Protein AF-A0A3D3GDW6-F1 (afdb_monomer)

Nearest PDB structures (foldseek):
  3k8u-assembly1_A  TM=5.441E-01  e=7.969E-02  Streptococcus mutans
  6pgv-assembly1_A  TM=4.681E-01  e=2.268E-01  Homo sapiens
  5d76-assembly2_B  TM=5.245E-01  e=6.456E-01  Streptococcus phage phi7917
  2hq9-assembly1_A  TM=3.545E-01  e=9.100E+00  Mesorhizobium loti

Radius of gyration: 13.26 Å; Cα contacts (8 Å, |Δi|>4): 229; chains: 1; bounding box: 38×29×30 Å

Sequence (125 aa):
MGCAVACVAARCGLNYQKGLRLFSRAQNAWTRGYYCGEVVQALRNAGFRYRYDPYDHDAHHRFLSRVGTIIFIDPDRSYPVGHYLLRVPEGWMNSWVNCPRILPVQAAVQRKRIGKTSFIIYEAE

Solvent-accessible surface area (backbone atoms only — not comparable to full-atom values): 6886 Å² total; per-residue (Å²): 81,42,39,57,36,45,40,52,5,57,68,69,77,39,56,58,74,64,26,36,69,42,40,99,58,58,69,28,33,74,71,80,31,74,54,71,70,53,51,36,48,21,40,41,71,72,74,44,60,52,47,71,47,75,53,45,64,88,85,41,54,79,48,70,76,38,66,64,20,33,35,34,23,51,58,41,96,62,34,77,83,29,49,40,35,25,24,43,95,83,23,30,38,29,58,55,64,44,43,80,64,46,79,75,76,36,66,45,72,32,76,63,88,74,78,54,64,48,32,37,33,37,73,59,132

Structure (mmCIF, N/CA/C/O backbone):
data_AF-A0A3D3GDW6-F1
#
_entry.id   AF-A0A3D3GDW6-F1
#
loop_
_atom_site.group_PDB
_atom_site.id
_atom_site.type_symbol
_atom_site.label_atom_id
_atom_site.label_alt_id
_atom_site.label_comp_id
_atom_site.label_asym_id
_atom_site.label_entity_id
_atom_site.label_seq_id
_atom_site.pdbx_PDB_ins_code
_atom_site.Cartn_x
_atom_site.Cartn_y
_atom_site.Cartn_z
_atom_site.occupancy
_atom_site.B_iso_or_equiv
_atom_site.auth_seq_id
_atom_site.auth_comp_id
_atom_site.auth_asym_id
_atom_site.auth_atom_id
_atom_site.pdbx_PDB_model_num
ATOM 1 N N . MET A 1 1 ? 11.241 -7.529 -0.018 1.00 70.69 1 MET A N 1
ATOM 2 C CA . MET A 1 1 ? 9.830 -7.527 -0.460 1.00 70.69 1 MET A CA 1
ATOM 3 C C . MET A 1 1 ? 8.872 -6.892 0.576 1.00 70.69 1 MET A C 1
ATOM 5 O O . MET A 1 1 ? 7.753 -7.348 0.758 1.00 70.69 1 MET A O 1
ATOM 9 N N . GLY A 1 2 ? 9.270 -5.810 1.257 1.00 87.31 2 GLY A N 1
ATOM 10 C CA . GLY A 1 2 ? 8.460 -5.061 2.227 1.00 87.31 2 GLY A CA 1
ATOM 11 C C . GLY A 1 2 ? 7.641 -3.860 1.723 1.00 87.31 2 GLY A C 1
ATOM 12 O O . GLY A 1 2 ? 7.328 -2.999 2.540 1.00 87.31 2 GLY A O 1
ATOM 13 N N . CYS A 1 3 ? 7.292 -3.744 0.435 1.00 93.06 3 CYS A N 1
ATOM 14 C CA . CYS A 1 3 ? 6.514 -2.591 -0.063 1.00 93.06 3 CYS A CA 1
ATOM 15 C C . CYS A 1 3 ? 5.130 -2.471 0.601 1.00 93.06 3 CYS A C 1
ATOM 17 O O . CYS A 1 3 ? 4.707 -1.375 0.962 1.00 93.06 3 CYS A O 1
ATOM 19 N N . ALA A 1 4 ? 4.484 -3.607 0.877 1.00 95.88 4 ALA A N 1
ATOM 20 C CA . ALA A 1 4 ? 3.263 -3.678 1.676 1.00 95.88 4 ALA A CA 1
ATOM 21 C C . ALA A 1 4 ? 3.452 -3.099 3.091 1.00 95.88 4 ALA A C 1
ATOM 23 O O . ALA A 1 4 ? 2.655 -2.280 3.543 1.00 95.88 4 ALA A O 1
ATOM 24 N N . VAL A 1 5 ? 4.536 -3.485 3.773 1.00 96.69 5 VAL A N 1
ATOM 25 C CA . VAL A 1 5 ? 4.857 -3.006 5.127 1.00 96.69 5 VAL A CA 1
ATOM 26 C C . VAL A 1 5 ? 5.092 -1.502 5.120 1.00 96.69 5 VAL A C 1
ATOM 28 O O . VAL A 1 5 ? 4.590 -0.812 5.998 1.00 96.69 5 VAL A O 1
ATOM 31 N N . ALA A 1 6 ? 5.807 -0.987 4.117 1.00 95.75 6 ALA A N 1
ATOM 32 C CA . ALA A 1 6 ? 6.035 0.445 3.963 1.00 95.75 6 ALA A CA 1
ATOM 33 C C . ALA A 1 6 ? 4.718 1.215 3.766 1.00 95.75 6 ALA A C 1
ATOM 35 O O . ALA A 1 6 ? 4.515 2.234 4.421 1.00 95.75 6 ALA A O 1
ATOM 36 N N . CYS A 1 7 ? 3.805 0.707 2.931 1.00 97.25 7 CYS A N 1
ATOM 37 C CA . CYS A 1 7 ? 2.487 1.313 2.730 1.00 97.25 7 CYS A CA 1
ATOM 38 C C . CYS A 1 7 ? 1.658 1.332 4.022 1.00 97.25 7 CYS A C 1
ATOM 40 O O . CYS A 1 7 ? 1.125 2.377 4.387 1.00 97.25 7 CYS A O 1
ATOM 42 N N . VAL A 1 8 ? 1.583 0.208 4.744 1.00 97.69 8 VAL A N 1
ATOM 43 C CA . VAL A 1 8 ? 0.852 0.133 6.021 1.00 97.69 8 VAL A CA 1
ATOM 44 C C . VAL A 1 8 ? 1.487 1.044 7.071 1.00 97.69 8 VAL A C 1
ATOM 46 O O . VAL A 1 8 ? 0.784 1.822 7.708 1.00 97.69 8 VAL A O 1
ATOM 49 N N . ALA A 1 9 ? 2.813 1.008 7.224 1.00 97.06 9 ALA A N 1
ATOM 50 C CA . ALA A 1 9 ? 3.525 1.851 8.179 1.00 97.06 9 ALA A CA 1
ATOM 51 C C . ALA A 1 9 ? 3.259 3.339 7.916 1.00 97.06 9 ALA A C 1
ATOM 53 O O . ALA A 1 9 ? 2.846 4.051 8.828 1.00 97.06 9 ALA A O 1
ATOM 54 N N . ALA A 1 10 ? 3.409 3.786 6.664 1.00 96.69 10 ALA A N 1
ATOM 55 C CA . ALA A 1 10 ? 3.143 5.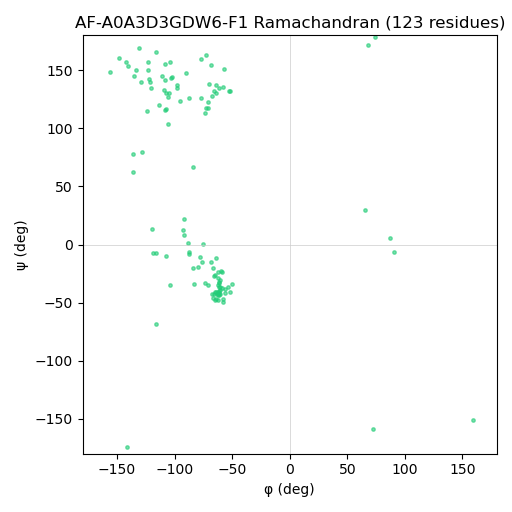168 6.281 1.00 96.69 10 ALA A CA 1
ATOM 56 C C . ALA A 1 10 ? 1.674 5.556 6.505 1.00 96.69 10 ALA A C 1
ATOM 58 O O . ALA A 1 10 ? 1.407 6.609 7.081 1.00 96.69 10 ALA A O 1
ATOM 59 N N . ARG A 1 11 ? 0.719 4.687 6.137 1.00 96.94 11 ARG A N 1
ATOM 60 C CA . ARG A 1 11 ? -0.713 4.929 6.373 1.00 96.94 11 ARG A CA 1
ATOM 61 C C . ARG A 1 11 ? -1.033 5.116 7.856 1.00 96.94 11 ARG A C 1
ATOM 63 O O . ARG A 1 11 ? -1.884 5.939 8.187 1.00 96.94 11 ARG A O 1
ATOM 70 N N . CYS A 1 12 ? -0.371 4.362 8.728 1.00 96.12 12 CYS A N 1
ATOM 71 C CA . CYS A 1 12 ? -0.585 4.398 10.171 1.00 96.12 12 CYS A CA 1
ATOM 72 C C . CYS A 1 12 ? 0.286 5.439 10.904 1.00 96.12 12 CYS A C 1
ATOM 74 O O . CYS A 1 12 ? 0.225 5.504 12.128 1.00 96.12 12 CYS A O 1
ATOM 76 N N . GLY A 1 13 ? 1.119 6.222 10.203 1.00 95.81 13 GLY A N 1
ATOM 77 C CA . GLY A 1 13 ? 2.050 7.163 10.844 1.00 95.81 13 GLY A CA 1
ATOM 78 C C . GLY A 1 13 ? 3.141 6.474 11.676 1.00 95.81 13 GLY A C 1
ATOM 79 O O . GLY A 1 13 ? 3.604 7.002 12.685 1.00 95.81 13 GLY A O 1
ATOM 80 N N . LEU A 1 14 ? 3.532 5.260 11.286 1.00 96.38 14 LEU A N 1
ATOM 81 C CA . LEU A 1 14 ? 4.494 4.419 11.988 1.00 96.38 14 LEU A CA 1
ATOM 82 C C . LEU A 1 14 ? 5.820 4.342 11.231 1.00 96.38 14 LEU A C 1
ATOM 84 O O . LEU A 1 14 ? 5.881 4.443 10.008 1.00 96.38 14 LEU A O 1
ATOM 88 N N . ASN A 1 15 ? 6.899 4.058 11.962 1.00 94.81 15 ASN A N 1
ATOM 89 C CA . ASN A 1 15 ? 8.136 3.609 11.328 1.00 94.81 15 ASN A CA 1
ATOM 90 C C . ASN A 1 15 ? 7.996 2.160 10.817 1.00 94.81 15 ASN A C 1
ATOM 92 O O . ASN A 1 15 ? 7.116 1.409 11.249 1.00 94.81 15 ASN A O 1
ATOM 96 N N . TYR A 1 16 ? 8.896 1.748 9.921 1.00 92.94 16 TYR A N 1
ATOM 97 C CA . TYR A 1 16 ? 8.838 0.432 9.277 1.00 92.94 16 TYR A CA 1
ATOM 98 C C . TYR A 1 16 ? 8.823 -0.734 10.279 1.00 92.94 16 TYR A C 1
ATOM 100 O O . TYR A 1 16 ? 8.049 -1.673 10.118 1.00 92.94 16 TYR A O 1
ATOM 108 N N . GLN A 1 17 ? 9.638 -0.674 11.339 1.00 94.19 17 GLN A N 1
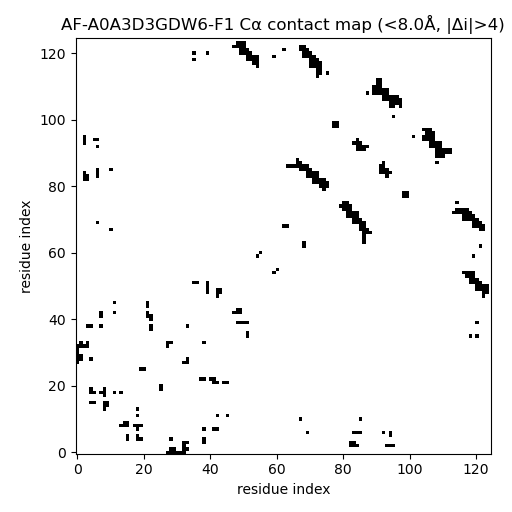ATOM 109 C CA . GLN A 1 17 ? 9.707 -1.735 12.353 1.00 94.19 17 GLN A CA 1
ATOM 110 C C . GLN A 1 17 ? 8.387 -1.888 13.117 1.00 94.19 17 GLN A C 1
ATOM 112 O O . GLN A 1 17 ? 7.953 -3.010 13.369 1.00 94.19 17 GLN A O 1
ATOM 117 N N . LYS A 1 18 ? 7.729 -0.775 13.464 1.00 95.62 18 LYS A N 1
ATOM 118 C CA . LYS A 1 18 ? 6.400 -0.786 14.087 1.00 95.62 18 LYS A CA 1
ATOM 119 C C . LYS A 1 18 ? 5.340 -1.303 13.115 1.00 95.62 18 LYS A C 1
ATOM 121 O O . LYS A 1 18 ? 4.540 -2.143 13.507 1.00 95.62 18 LYS A O 1
ATOM 126 N N . GLY A 1 19 ? 5.379 -0.875 11.852 1.00 95.38 19 GLY A N 1
ATOM 127 C CA . GLY A 1 19 ? 4.482 -1.387 10.813 1.00 95.38 19 GLY A CA 1
ATOM 128 C C . GLY A 1 19 ? 4.629 -2.893 10.587 1.00 95.38 19 GLY A C 1
ATOM 129 O O . GLY A 1 19 ? 3.637 -3.598 10.448 1.00 95.38 19 GLY A O 1
ATOM 130 N N . LEU A 1 20 ? 5.856 -3.416 10.634 1.00 95.62 20 LEU A N 1
ATOM 131 C CA . LEU A 1 20 ? 6.129 -4.846 10.479 1.00 95.62 20 LEU A CA 1
ATOM 132 C C . LEU A 1 20 ? 5.463 -5.696 11.570 1.00 95.62 20 LEU A C 1
ATOM 134 O O . LEU A 1 20 ? 5.020 -6.804 11.285 1.00 95.62 20 LEU A O 1
ATOM 138 N N . ARG A 1 21 ? 5.339 -5.166 12.795 1.00 96.38 21 ARG A N 1
ATOM 139 C CA . ARG A 1 21 ? 4.672 -5.847 13.921 1.00 96.38 21 ARG A CA 1
ATOM 140 C C . ARG A 1 21 ? 3.160 -5.997 13.733 1.00 96.38 21 ARG A C 1
ATOM 142 O O . ARG A 1 21 ? 2.552 -6.785 14.445 1.00 96.38 21 ARG A O 1
ATOM 149 N N . LEU A 1 22 ? 2.556 -5.275 12.785 1.00 96.38 22 LEU A N 1
ATOM 150 C CA . LEU A 1 22 ? 1.135 -5.424 12.453 1.00 96.38 22 LEU A CA 1
ATOM 151 C C . LEU A 1 22 ? 0.854 -6.680 11.618 1.00 96.38 22 LEU A C 1
ATOM 153 O O . LEU A 1 22 ? -0.299 -7.099 11.517 1.00 96.38 22 LEU A O 1
ATOM 157 N N . PHE A 1 23 ? 1.889 -7.292 11.039 1.00 96.38 23 PHE A N 1
ATOM 158 C CA . PHE A 1 23 ? 1.783 -8.517 10.256 1.00 96.38 23 PHE A CA 1
ATOM 159 C C . PHE A 1 23 ? 2.139 -9.737 11.110 1.00 96.38 23 PHE A C 1
ATOM 161 O O . PHE A 1 23 ? 3.145 -9.744 11.814 1.00 96.38 23 PHE A O 1
ATOM 168 N N . SER A 1 24 ? 1.365 -10.818 10.994 1.00 89.88 24 SER A N 1
ATOM 169 C CA . SER A 1 24 ? 1.563 -12.035 11.799 1.00 89.88 24 SER A CA 1
ATOM 170 C C . SER A 1 24 ? 2.871 -12.787 11.507 1.00 89.88 24 SER A C 1
ATOM 172 O O . SER A 1 24 ? 3.296 -13.607 12.313 1.00 89.88 24 SER A O 1
ATOM 174 N N . ARG A 1 25 ? 3.498 -12.560 10.344 1.00 90.94 25 ARG A N 1
ATOM 175 C CA . ARG A 1 25 ? 4.708 -13.267 9.885 1.00 90.94 25 ARG A CA 1
ATOM 176 C C . ARG A 1 25 ? 5.717 -12.295 9.280 1.00 90.94 25 ARG A C 1
ATOM 178 O O . ARG A 1 25 ? 5.840 -12.206 8.061 1.00 90.94 25 ARG A O 1
ATOM 185 N N . ALA A 1 26 ? 6.448 -11.580 10.133 1.00 89.75 26 ALA A N 1
ATOM 186 C CA . ALA A 1 26 ? 7.416 -10.551 9.743 1.00 89.75 26 ALA A CA 1
ATOM 187 C C . ALA A 1 26 ? 8.433 -11.002 8.668 1.00 89.75 26 ALA A C 1
ATOM 189 O O . ALA A 1 26 ? 8.809 -10.219 7.794 1.00 89.75 26 ALA A O 1
ATOM 190 N N . GLN A 1 27 ? 8.844 -12.273 8.688 1.00 90.19 27 GLN A N 1
ATOM 191 C CA . GLN A 1 27 ? 9.770 -12.877 7.724 1.00 90.19 27 GLN A CA 1
ATOM 192 C C . GLN A 1 27 ? 9.269 -12.834 6.271 1.00 90.19 27 GLN A C 1
ATOM 194 O O . GLN A 1 27 ? 10.073 -12.857 5.336 1.00 90.19 27 GLN A O 1
ATOM 199 N N . ASN A 1 28 ? 7.956 -12.713 6.057 1.00 91.81 28 ASN A N 1
ATOM 200 C CA . ASN A 1 28 ? 7.375 -12.599 4.721 1.00 91.81 28 ASN A CA 1
ATOM 201 C C . ASN A 1 28 ? 7.855 -11.336 3.993 1.00 91.81 28 ASN A C 1
ATOM 203 O O . ASN A 1 28 ? 8.018 -11.358 2.775 1.00 91.81 28 ASN A O 1
ATOM 207 N N . ALA A 1 29 ? 8.188 -10.265 4.725 1.00 87.81 29 ALA A N 1
ATOM 208 C CA . ALA A 1 29 ? 8.736 -9.035 4.149 1.00 87.81 29 ALA A CA 1
ATOM 209 C C . ALA A 1 29 ? 10.050 -9.256 3.371 1.00 87.81 29 ALA A C 1
ATOM 211 O O . ALA A 1 29 ? 10.397 -8.467 2.484 1.00 87.81 29 ALA A O 1
ATOM 212 N N . TRP A 1 30 ? 10.779 -10.329 3.679 1.00 85.25 30 TRP A N 1
ATOM 213 C CA . TRP A 1 30 ? 12.073 -10.654 3.079 1.00 85.25 30 TRP A CA 1
ATOM 214 C C . TRP A 1 30 ? 12.016 -11.836 2.108 1.00 85.25 30 TRP A C 1
ATOM 216 O O . TRP A 1 30 ? 12.977 -12.045 1.381 1.00 85.25 30 TRP A O 1
ATOM 226 N N . THR A 1 31 ? 10.899 -12.570 2.056 1.00 87.19 31 THR A N 1
ATOM 227 C CA . THR A 1 31 ? 10.782 -13.826 1.294 1.00 87.19 31 THR A CA 1
ATOM 228 C C . THR A 1 31 ? 9.772 -13.749 0.155 1.00 87.19 31 THR A C 1
ATOM 230 O O . THR A 1 31 ? 10.185 -13.783 -0.992 1.00 87.19 31 THR A O 1
ATOM 233 N N . ARG A 1 32 ? 8.468 -13.640 0.442 1.00 91.06 32 ARG A N 1
ATOM 234 C CA . ARG A 1 32 ? 7.395 -13.649 -0.577 1.00 91.06 32 ARG A CA 1
ATOM 235 C C . ARG A 1 32 ? 6.584 -12.354 -0.674 1.00 91.06 32 ARG A C 1
ATOM 237 O O . ARG A 1 32 ? 5.718 -12.235 -1.531 1.00 91.06 32 ARG A O 1
ATOM 244 N N . GLY A 1 33 ? 6.803 -11.404 0.234 1.00 92.25 33 GLY A N 1
ATOM 245 C CA . GLY A 1 33 ? 5.920 -10.251 0.415 1.00 92.25 33 GLY A CA 1
ATOM 246 C C . GLY A 1 33 ? 4.591 -10.624 1.080 1.00 92.25 33 GLY A C 1
ATOM 247 O O . GLY A 1 33 ? 4.488 -11.643 1.758 1.00 92.25 33 GLY A O 1
ATOM 248 N N . TYR A 1 34 ? 3.571 -9.785 0.908 1.00 95.44 34 TYR A N 1
ATOM 249 C CA . TYR A 1 34 ? 2.261 -9.964 1.541 1.00 95.44 34 TYR A CA 1
ATOM 250 C C . TYR A 1 34 ? 1.134 -9.868 0.514 1.00 95.44 34 TYR A C 1
ATOM 252 O O . TYR A 1 34 ? 1.163 -9.008 -0.370 1.00 95.44 34 TYR A O 1
ATOM 260 N N . TYR A 1 35 ? 0.129 -10.730 0.651 1.00 95.94 35 TYR A N 1
ATOM 261 C CA . TYR A 1 35 ? -1.093 -10.682 -0.151 1.00 95.94 35 TYR A CA 1
ATOM 262 C C . TYR A 1 35 ? -2.034 -9.575 0.342 1.00 95.94 35 TYR A C 1
ATOM 264 O O . TYR A 1 35 ? -1.954 -9.157 1.498 1.00 95.94 35 TYR A O 1
ATOM 272 N N . CYS A 1 36 ? -2.971 -9.127 -0.502 1.00 97.31 36 CYS A N 1
ATOM 273 C CA . CYS A 1 36 ? -3.891 -8.035 -0.159 1.00 97.31 36 CYS A CA 1
ATOM 274 C C . CYS A 1 36 ? -4.695 -8.313 1.122 1.00 97.31 36 CYS A C 1
ATOM 276 O O . CYS A 1 36 ? -4.837 -7.423 1.958 1.00 97.31 36 CYS A O 1
ATOM 278 N N . GLY A 1 37 ? -5.130 -9.560 1.338 1.00 97.38 37 GLY A N 1
ATOM 279 C CA . GLY A 1 37 ? -5.798 -9.960 2.580 1.00 97.38 37 GLY A CA 1
ATOM 280 C C . GLY A 1 37 ? -4.920 -9.800 3.827 1.00 97.38 37 GLY A C 1
ATOM 281 O O . GLY A 1 37 ? -5.404 -9.359 4.865 1.00 97.38 37 GLY A O 1
ATOM 282 N N . GLU A 1 38 ? -3.613 -10.067 3.727 1.00 97.56 38 GLU A N 1
ATOM 283 C CA . GLU A 1 38 ? -2.664 -9.850 4.829 1.00 97.56 38 GLU A CA 1
ATOM 284 C C . GLU A 1 38 ? -2.431 -8.354 5.087 1.00 97.56 38 GLU A C 1
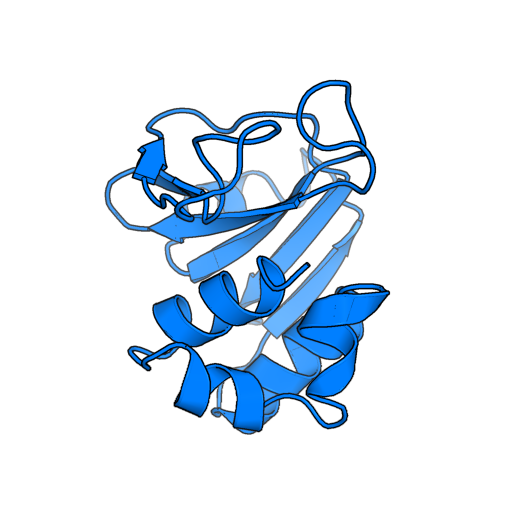ATOM 286 O O . GLU A 1 38 ? -2.281 -7.944 6.236 1.00 97.56 38 GLU A O 1
ATOM 291 N N . VAL A 1 39 ? -2.443 -7.528 4.034 1.00 97.88 39 VAL A N 1
ATOM 292 C CA . VAL A 1 39 ? -2.361 -6.062 4.148 1.00 97.88 39 VAL A CA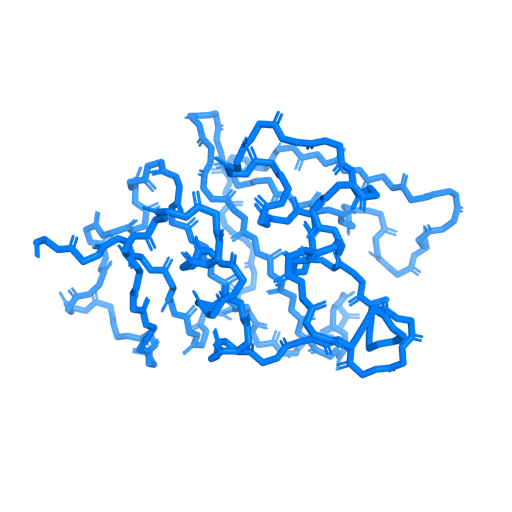 1
ATOM 293 C C . VAL A 1 39 ? -3.594 -5.500 4.853 1.00 97.88 39 VAL A C 1
ATOM 295 O O . VAL A 1 39 ? -3.456 -4.727 5.799 1.00 97.88 39 VAL A O 1
ATOM 298 N N . VAL A 1 40 ? -4.794 -5.923 4.447 1.00 98.12 40 VAL A N 1
ATOM 299 C CA . VAL A 1 40 ? -6.047 -5.530 5.108 1.00 98.12 40 VAL A CA 1
ATOM 300 C C . VAL A 1 40 ? -6.072 -5.997 6.561 1.00 98.12 40 VAL A C 1
ATOM 302 O O . VAL A 1 40 ? -6.448 -5.228 7.443 1.00 98.12 40 VAL A O 1
ATOM 305 N N . GLN A 1 41 ? -5.610 -7.216 6.840 1.00 97.94 41 GLN A N 1
ATOM 306 C CA . GLN A 1 41 ? -5.498 -7.718 8.206 1.00 97.94 41 GLN A CA 1
ATOM 307 C C . GLN A 1 41 ? -4.553 -6.861 9.062 1.00 97.94 41 GLN A C 1
ATOM 309 O O . GLN A 1 41 ? -4.882 -6.547 10.205 1.00 97.94 41 GLN A O 1
ATOM 314 N N . ALA A 1 42 ? -3.405 -6.450 8.519 1.00 97.81 42 ALA A N 1
ATOM 315 C CA . ALA A 1 42 ? -2.463 -5.580 9.219 1.00 97.81 42 ALA A CA 1
ATOM 316 C C . ALA A 1 42 ? -3.049 -4.182 9.488 1.00 97.81 42 ALA A C 1
ATOM 318 O O . ALA A 1 42 ? -2.905 -3.661 10.593 1.00 97.81 42 ALA A O 1
ATOM 319 N N . LEU A 1 43 ? -3.770 -3.602 8.522 1.00 97.88 43 LEU A N 1
ATOM 320 C CA . LEU A 1 43 ? -4.502 -2.342 8.707 1.00 97.88 43 LEU A CA 1
ATOM 321 C C . LEU A 1 43 ? -5.585 -2.474 9.788 1.00 97.88 43 LEU A C 1
ATOM 323 O O . LEU A 1 43 ? -5.715 -1.592 10.637 1.00 97.88 43 LEU A O 1
ATOM 327 N N . ARG A 1 44 ? -6.296 -3.609 9.824 1.00 97.25 44 ARG A N 1
ATOM 328 C CA . ARG A 1 44 ? -7.278 -3.922 10.872 1.00 97.25 44 ARG A CA 1
ATOM 329 C C . ARG A 1 44 ? -6.645 -4.010 12.255 1.00 97.25 44 ARG A C 1
ATOM 331 O O . ARG A 1 44 ? -7.207 -3.480 13.208 1.00 97.25 44 ARG A O 1
ATOM 338 N N . ASN A 1 45 ? -5.466 -4.621 12.367 1.00 96.94 45 ASN A N 1
ATOM 339 C CA . ASN A 1 45 ? -4.713 -4.686 13.623 1.00 96.94 45 ASN A CA 1
ATOM 340 C C . ASN A 1 45 ? -4.296 -3.292 14.130 1.00 96.94 45 ASN A C 1
ATOM 342 O O . ASN A 1 45 ? -4.092 -3.117 15.327 1.00 96.94 45 ASN A O 1
ATOM 346 N N . ALA A 1 46 ? -4.200 -2.300 13.238 1.00 96.25 46 ALA A N 1
ATOM 347 C CA . ALA A 1 46 ? -3.961 -0.897 13.573 1.00 96.25 46 ALA A CA 1
ATOM 348 C C . ALA A 1 46 ? -5.252 -0.072 13.769 1.00 96.25 46 ALA A C 1
ATOM 350 O O . ALA A 1 46 ? -5.178 1.147 13.902 1.00 96.25 46 ALA A O 1
ATOM 351 N N . GLY A 1 47 ? -6.427 -0.711 13.783 1.00 96.44 47 GLY A N 1
ATOM 352 C CA . GLY A 1 47 ? -7.719 -0.059 14.018 1.00 96.44 47 GLY A CA 1
ATOM 353 C C . GLY A 1 47 ? -8.401 0.513 12.771 1.00 96.44 47 GLY A C 1
ATOM 354 O O . GLY A 1 47 ? -9.456 1.132 12.893 1.00 96.44 47 GLY A O 1
ATOM 355 N N . PHE A 1 48 ? -7.852 0.296 11.573 1.00 96.44 48 PHE A N 1
ATOM 356 C CA . PHE A 1 48 ? -8.455 0.772 10.328 1.00 96.44 48 PHE A CA 1
ATOM 357 C C . PHE A 1 48 ? -9.417 -0.257 9.725 1.00 96.44 48 PHE A C 1
ATOM 359 O O . PHE A 1 48 ? -9.201 -1.466 9.809 1.00 96.44 48 PHE A O 1
ATOM 366 N N . ARG A 1 49 ? -10.470 0.215 9.054 1.00 97.12 49 ARG A N 1
ATOM 367 C CA . ARG A 1 49 ? -11.429 -0.640 8.341 1.00 97.12 49 ARG A CA 1
ATOM 368 C C . ARG A 1 49 ? -11.193 -0.537 6.847 1.00 97.12 49 ARG A C 1
ATOM 370 O O . ARG A 1 49 ? -11.556 0.450 6.224 1.00 97.12 49 ARG A O 1
ATOM 377 N N . TYR A 1 50 ? -10.565 -1.560 6.288 1.00 97.94 50 TYR A N 1
ATOM 378 C CA . TYR A 1 50 ? -10.258 -1.642 4.867 1.00 97.94 50 TYR A CA 1
ATOM 379 C C . TYR A 1 50 ? -10.865 -2.899 4.260 1.00 97.94 50 TYR A C 1
ATOM 381 O O . TYR A 1 50 ? -11.073 -3.900 4.947 1.00 97.94 50 TYR A O 1
ATOM 389 N N . ARG A 1 51 ? -11.076 -2.854 2.949 1.00 97.50 51 ARG A N 1
ATOM 390 C CA . ARG A 1 51 ? -11.322 -4.026 2.111 1.00 97.50 51 ARG A CA 1
ATOM 391 C C . ARG A 1 51 ? -10.427 -3.982 0.881 1.00 97.50 51 ARG A C 1
ATOM 393 O O . ARG A 1 51 ? -9.761 -2.975 0.632 1.00 97.50 51 ARG A O 1
ATOM 400 N N . TYR A 1 52 ? -10.383 -5.086 0.150 1.00 98.12 52 TYR A N 1
ATOM 401 C CA . TYR A 1 52 ? -9.653 -5.173 -1.103 1.00 98.12 52 TYR A CA 1
ATOM 402 C C . TYR A 1 52 ? -10.498 -5.865 -2.160 1.00 98.12 52 TYR A C 1
ATOM 404 O O . TYR A 1 52 ? -11.209 -6.812 -1.837 1.00 98.12 52 TYR A O 1
ATOM 412 N N . ASP A 1 53 ? -10.358 -5.420 -3.403 1.00 97.81 53 ASP A N 1
ATOM 413 C CA . ASP A 1 53 ? -11.070 -5.961 -4.559 1.00 97.81 53 ASP A CA 1
ATOM 414 C C . ASP A 1 53 ? -10.129 -6.014 -5.774 1.00 97.81 53 ASP A C 1
ATOM 416 O O . ASP A 1 53 ? -9.176 -5.217 -5.849 1.00 97.81 53 ASP A O 1
ATOM 420 N N . PRO A 1 54 ? -10.365 -6.923 -6.741 1.00 98.06 54 PRO A N 1
ATOM 421 C CA . PRO A 1 54 ? -9.813 -6.774 -8.081 1.00 98.06 54 PRO A CA 1
ATOM 422 C C . PRO A 1 54 ? -10.163 -5.387 -8.623 1.00 98.06 54 PRO A C 1
ATOM 424 O O . PRO A 1 54 ? -11.302 -4.930 -8.516 1.00 98.06 54 PRO A O 1
ATOM 427 N N . TYR A 1 55 ? -9.176 -4.691 -9.176 1.00 97.88 55 TYR A N 1
ATOM 428 C CA . TYR A 1 55 ? -9.387 -3.335 -9.649 1.00 97.88 55 TYR A CA 1
ATOM 429 C C . TYR A 1 55 ? -10.207 -3.337 -10.940 1.00 97.88 55 TYR A C 1
ATOM 431 O O . TYR A 1 55 ? -9.744 -3.752 -12.000 1.00 97.88 55 TYR A O 1
ATOM 439 N N . ASP A 1 56 ? -11.409 -2.796 -10.819 1.00 97.12 56 ASP A N 1
ATOM 440 C CA . ASP A 1 56 ? -12.291 -2.408 -11.915 1.00 97.12 56 ASP A CA 1
ATOM 441 C C . ASP A 1 56 ? -12.373 -0.875 -12.008 1.00 97.12 56 ASP A C 1
ATOM 443 O O . ASP A 1 56 ? -12.523 -0.199 -10.986 1.00 97.12 56 ASP A O 1
ATOM 447 N N . HIS A 1 57 ? -12.233 -0.306 -13.208 1.00 93.88 57 HIS A N 1
ATOM 448 C CA . HIS A 1 57 ? -12.176 1.150 -13.364 1.00 93.88 57 HIS A CA 1
ATOM 449 C C . HIS A 1 57 ? -13.502 1.821 -12.997 1.00 93.88 57 HIS A C 1
ATOM 451 O O . HIS A 1 57 ? -13.499 2.795 -12.238 1.00 93.88 57 HIS A O 1
ATOM 457 N N . ASP A 1 58 ? -14.618 1.284 -13.477 1.00 95.44 58 ASP A N 1
ATOM 458 C CA . ASP A 1 58 ? -15.932 1.899 -13.317 1.00 95.44 58 ASP A CA 1
ATOM 459 C C . ASP A 1 58 ? -16.336 1.913 -11.840 1.00 95.44 58 ASP A C 1
ATOM 461 O O . ASP A 1 58 ? -16.733 2.954 -11.310 1.00 95.44 58 ASP A O 1
ATOM 465 N N . ALA A 1 59 ? -16.098 0.809 -11.129 1.00 95.00 59 ALA A N 1
ATOM 466 C CA . ALA A 1 59 ? -16.399 0.691 -9.707 1.00 95.00 59 ALA A CA 1
ATOM 467 C C . ALA A 1 59 ? -15.426 1.464 -8.796 1.00 95.00 59 ALA A C 1
ATOM 469 O O . ALA A 1 59 ? -15.830 1.957 -7.735 1.00 95.00 59 ALA A O 1
ATOM 470 N N . HIS A 1 60 ? -14.143 1.575 -9.167 1.00 96.19 60 HIS A N 1
ATOM 471 C CA . HIS A 1 60 ? -13.102 1.971 -8.210 1.00 96.19 60 HIS A CA 1
ATOM 472 C C . HIS A 1 60 ? -12.344 3.261 -8.525 1.00 96.19 60 HIS A C 1
ATOM 474 O O . HIS A 1 60 ? -11.581 3.717 -7.667 1.00 96.19 60 HIS A O 1
ATOM 480 N N . HIS A 1 61 ? -12.528 3.889 -9.692 1.00 93.81 61 HIS A N 1
ATOM 481 C CA . HIS A 1 61 ? -11.765 5.090 -10.068 1.00 93.81 61 HIS A CA 1
ATOM 482 C C . HIS A 1 61 ? -11.832 6.203 -9.008 1.00 93.81 61 HIS A C 1
ATOM 484 O O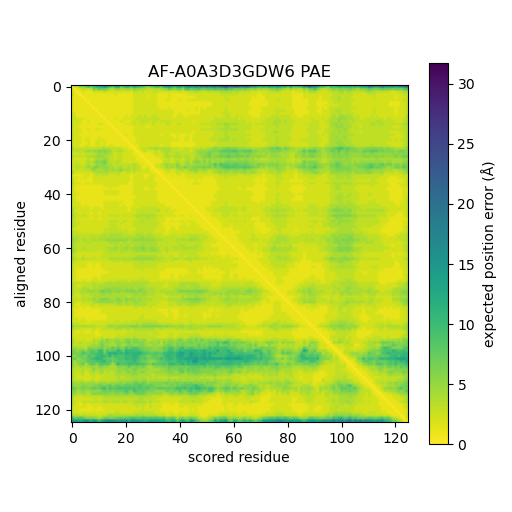 . HIS A 1 61 ? -10.820 6.850 -8.733 1.00 93.81 61 HIS A O 1
ATOM 490 N N . ARG A 1 62 ? -12.983 6.372 -8.342 1.00 94.56 62 ARG A N 1
ATOM 491 C CA . ARG A 1 62 ? -13.178 7.356 -7.265 1.00 94.56 62 ARG A CA 1
ATOM 492 C C . ARG A 1 62 ? -12.260 7.148 -6.057 1.00 94.56 62 ARG A C 1
ATOM 494 O O . ARG A 1 62 ? -11.883 8.111 -5.399 1.00 94.56 62 ARG A O 1
ATOM 501 N N . PHE A 1 63 ? -11.865 5.910 -5.764 1.00 96.00 63 PHE A N 1
ATOM 502 C CA . PHE A 1 63 ? -10.994 5.611 -4.627 1.00 96.00 63 PHE A CA 1
ATOM 503 C C . PHE A 1 63 ? -9.522 5.904 -4.928 1.00 96.00 63 PHE A C 1
ATOM 505 O O . PHE A 1 63 ? -8.740 6.095 -3.999 1.00 96.00 63 PHE A O 1
ATOM 512 N N . LEU A 1 64 ? -9.128 5.999 -6.202 1.00 94.00 64 LEU A N 1
ATOM 513 C CA . LEU A 1 64 ? -7.737 6.266 -6.584 1.00 94.00 64 LEU A CA 1
ATOM 514 C C . LEU A 1 64 ? -7.254 7.658 -6.166 1.00 94.00 64 LEU A C 1
ATOM 516 O O . LEU A 1 64 ? -6.057 7.857 -5.973 1.00 94.00 64 LEU A O 1
ATOM 520 N N . SER A 1 65 ? -8.159 8.627 -6.036 1.00 93.38 65 SER A N 1
ATOM 521 C CA . SER A 1 65 ? -7.818 9.967 -5.558 1.00 93.38 65 SER A CA 1
ATOM 522 C C . SER A 1 65 ? -7.794 10.061 -4.029 1.00 93.38 65 SER A C 1
ATOM 524 O O . SER A 1 65 ? -7.133 10.961 -3.507 1.00 93.38 65 SER A O 1
ATOM 526 N N . ARG A 1 66 ? -8.442 9.128 -3.313 1.00 96.00 66 ARG A N 1
ATOM 527 C CA . ARG A 1 66 ? -8.580 9.136 -1.849 1.00 96.00 66 ARG A CA 1
ATOM 528 C C . ARG A 1 66 ? -7.250 8.826 -1.161 1.00 96.00 66 ARG A C 1
ATOM 530 O O . ARG A 1 66 ? -6.647 7.776 -1.376 1.00 96.00 66 ARG A O 1
ATOM 537 N N . VAL A 1 67 ? -6.799 9.745 -0.308 1.00 96.94 67 VAL A N 1
ATOM 538 C CA . VAL A 1 67 ? -5.604 9.548 0.526 1.00 96.94 67 VAL A CA 1
ATOM 539 C C . VAL A 1 67 ? -5.791 8.313 1.403 1.00 96.94 67 VAL A C 1
ATOM 541 O O . VAL A 1 67 ? -6.854 8.098 1.978 1.00 96.94 67 VAL A O 1
ATOM 544 N N . GLY A 1 68 ? -4.749 7.492 1.485 1.00 97.38 68 GLY A N 1
ATOM 545 C CA . GLY A 1 68 ? -4.767 6.237 2.221 1.00 97.38 68 GLY A CA 1
ATOM 546 C C . GLY A 1 68 ? -5.195 5.017 1.405 1.00 97.38 68 GLY A C 1
ATOM 547 O O . GLY A 1 68 ? -5.078 3.905 1.918 1.00 97.38 68 GLY A O 1
ATOM 548 N N . THR A 1 69 ? -5.640 5.187 0.157 1.00 97.94 69 THR A N 1
ATOM 549 C CA . THR A 1 69 ? -5.847 4.068 -0.771 1.00 97.94 69 THR A CA 1
ATOM 550 C C . THR A 1 69 ? -4.511 3.419 -1.108 1.00 97.94 69 THR A C 1
ATOM 552 O O . THR A 1 69 ? -3.551 4.099 -1.463 1.00 97.94 69 THR A O 1
ATOM 555 N N . ILE A 1 70 ? -4.444 2.097 -1.037 1.00 98.38 70 ILE A N 1
ATOM 556 C CA . ILE A 1 70 ? -3.298 1.309 -1.481 1.00 98.38 70 ILE A CA 1
ATOM 557 C C . ILE A 1 70 ? -3.702 0.581 -2.761 1.00 98.38 70 ILE A C 1
ATOM 559 O O . ILE A 1 70 ? -4.826 0.110 -2.892 1.00 98.38 70 ILE A O 1
ATOM 563 N N . ILE A 1 71 ? -2.793 0.475 -3.719 1.00 98.06 71 ILE A N 1
ATOM 564 C CA . ILE A 1 71 ? -2.992 -0.331 -4.925 1.00 98.06 71 ILE A CA 1
ATOM 565 C C . ILE A 1 71 ? -1.884 -1.359 -5.047 1.00 98.06 71 ILE A C 1
ATOM 567 O O . ILE A 1 71 ? -0.756 -1.109 -4.624 1.00 98.06 71 ILE A O 1
ATOM 571 N N . PHE A 1 72 ? -2.208 -2.490 -5.657 1.00 97.88 72 PHE A N 1
ATOM 572 C CA . PHE A 1 72 ? -1.231 -3.446 -6.150 1.00 97.88 72 PHE A CA 1
ATOM 573 C C . PHE A 1 72 ? -1.158 -3.332 -7.669 1.00 97.88 72 PHE A C 1
ATOM 575 O O . PHE A 1 72 ? -2.193 -3.322 -8.345 1.00 97.88 72 PHE A O 1
ATOM 582 N N . ILE A 1 73 ? 0.057 -3.219 -8.193 1.00 96.62 73 ILE A N 1
ATOM 583 C CA . ILE A 1 73 ? 0.315 -3.208 -9.630 1.00 96.62 73 ILE A CA 1
ATOM 584 C C . ILE A 1 73 ? 0.842 -4.563 -10.092 1.00 96.62 73 ILE A C 1
ATOM 586 O O . ILE A 1 73 ? 1.598 -5.214 -9.366 1.00 96.62 73 ILE A O 1
ATOM 590 N N . ASP A 1 74 ? 0.437 -4.953 -11.300 1.00 95.00 74 ASP A N 1
ATOM 591 C CA . ASP A 1 74 ? 0.848 -6.195 -11.946 1.00 95.00 74 ASP A CA 1
ATOM 592 C C . ASP A 1 74 ? 2.377 -6.282 -12.065 1.00 95.00 74 ASP A C 1
ATOM 594 O O . ASP A 1 74 ? 3.052 -5.253 -12.193 1.00 95.00 74 ASP A O 1
ATOM 598 N N . PRO A 1 75 ? 2.933 -7.506 -12.063 1.00 93.88 75 PRO A N 1
ATOM 599 C CA . PRO A 1 75 ? 4.326 -7.719 -12.400 1.00 93.88 75 PRO A CA 1
ATOM 600 C C . PRO A 1 75 ? 4.709 -7.105 -13.749 1.00 93.88 75 PRO A C 1
ATOM 602 O O . PRO A 1 75 ? 4.045 -7.329 -14.761 1.00 93.88 75 PRO A O 1
ATOM 605 N N . ASP A 1 76 ? 5.815 -6.368 -13.772 1.00 92.75 76 ASP A N 1
ATOM 606 C CA . ASP A 1 76 ? 6.403 -5.813 -14.990 1.00 92.75 76 ASP A CA 1
ATOM 607 C C . ASP A 1 76 ? 7.942 -5.877 -14.952 1.00 92.75 76 ASP A C 1
ATOM 609 O O . ASP A 1 76 ? 8.545 -6.456 -14.045 1.00 92.75 76 ASP A O 1
ATOM 613 N N . ARG A 1 77 ? 8.606 -5.290 -15.957 1.00 89.31 77 ARG A N 1
ATOM 614 C CA . ARG A 1 77 ? 10.076 -5.282 -16.047 1.00 89.31 77 ARG A CA 1
ATOM 615 C C . ARG A 1 77 ? 10.747 -4.568 -14.864 1.00 89.31 77 ARG A C 1
ATOM 617 O O . ARG A 1 77 ? 11.857 -4.940 -14.490 1.00 89.31 77 ARG A O 1
ATOM 624 N N . SER A 1 78 ? 10.108 -3.542 -14.311 1.00 88.69 78 SER A N 1
ATOM 625 C CA . SER A 1 78 ? 10.617 -2.766 -13.176 1.00 88.69 78 SER A CA 1
ATOM 626 C C . SER A 1 78 ? 10.294 -3.447 -11.847 1.00 88.69 78 SER A C 1
ATOM 628 O O . SER A 1 78 ? 11.109 -3.403 -10.927 1.00 88.69 78 SER A O 1
ATOM 630 N N . TYR A 1 79 ? 9.142 -4.115 -11.760 1.00 90.50 79 TYR A N 1
ATOM 631 C CA . TYR A 1 79 ? 8.619 -4.797 -10.581 1.00 90.50 79 TYR A CA 1
ATOM 632 C C . TYR A 1 79 ? 8.231 -6.245 -10.920 1.00 90.50 79 TYR A C 1
ATOM 634 O O . TYR A 1 79 ? 7.048 -6.543 -11.062 1.00 90.50 79 TYR A O 1
ATOM 642 N N . PRO A 1 80 ? 9.192 -7.187 -10.994 1.00 89.31 80 PRO A N 1
ATOM 643 C CA . PRO A 1 80 ? 8.945 -8.552 -11.488 1.00 89.31 80 PRO A CA 1
ATOM 644 C C . PRO A 1 80 ? 7.974 -9.404 -10.659 1.00 89.31 80 PRO A C 1
ATOM 646 O O . PRO A 1 80 ? 7.570 -10.476 -11.093 1.00 89.31 80 PRO A O 1
ATOM 649 N N . VAL A 1 81 ? 7.618 -8.954 -9.455 1.00 90.12 81 VAL A N 1
ATOM 650 C CA . VAL A 1 81 ? 6.684 -9.629 -8.535 1.00 90.12 81 VAL A CA 1
ATOM 651 C C . VAL A 1 81 ? 5.456 -8.766 -8.221 1.00 90.12 81 VAL A C 1
ATOM 653 O O . VAL A 1 81 ? 4.720 -9.046 -7.277 1.00 90.12 81 VAL A O 1
ATOM 656 N N . GLY A 1 82 ? 5.256 -7.693 -8.990 1.00 93.75 82 GLY A N 1
ATOM 657 C CA . GLY A 1 82 ? 4.294 -6.639 -8.692 1.00 93.75 82 GLY A CA 1
ATOM 658 C C . GLY A 1 82 ? 4.756 -5.732 -7.551 1.00 93.75 82 GLY A C 1
ATOM 659 O O . GLY A 1 82 ? 5.842 -5.895 -6.977 1.00 93.75 82 GLY A O 1
ATOM 660 N N . HIS A 1 83 ? 3.951 -4.720 -7.235 1.00 95.88 83 HIS A N 1
ATOM 661 C CA . HIS A 1 83 ? 4.334 -3.711 -6.249 1.00 95.88 83 HIS A CA 1
ATOM 662 C C . HIS A 1 83 ? 3.133 -3.017 -5.608 1.00 95.88 83 HIS A C 1
ATOM 664 O O . HIS A 1 83 ? 2.104 -2.820 -6.247 1.00 95.88 83 HIS A O 1
ATOM 670 N N . TYR A 1 84 ? 3.280 -2.616 -4.343 1.00 97.25 84 TYR A N 1
ATOM 671 C CA . TYR A 1 84 ? 2.271 -1.830 -3.640 1.00 97.25 84 TYR A CA 1
ATOM 672 C C . TYR A 1 84 ? 2.627 -0.349 -3.668 1.00 97.25 84 TYR A C 1
ATOM 674 O O . TYR A 1 84 ? 3.762 0.016 -3.366 1.00 97.25 84 TYR A O 1
ATOM 682 N N . LEU A 1 85 ? 1.639 0.491 -3.964 1.00 97.38 85 LEU A N 1
ATOM 683 C CA . LEU A 1 85 ? 1.743 1.946 -3.894 1.00 97.38 85 LEU A CA 1
ATOM 684 C C . LEU A 1 85 ? 0.678 2.486 -2.943 1.00 97.38 85 LEU A C 1
ATOM 686 O O . LEU A 1 85 ? -0.455 2.008 -2.953 1.00 97.38 85 LEU A O 1
ATOM 690 N N . LEU A 1 86 ? 1.019 3.512 -2.167 1.00 98.06 86 LEU A N 1
ATOM 691 C CA . LEU A 1 86 ? 0.087 4.204 -1.271 1.00 98.06 86 LEU A CA 1
ATOM 692 C C . LEU A 1 86 ? -0.259 5.583 -1.836 1.00 98.06 86 LEU A C 1
ATOM 694 O O . LEU A 1 86 ? 0.632 6.365 -2.157 1.00 98.06 86 LEU A O 1
ATOM 698 N N . ARG A 1 87 ? -1.544 5.921 -1.903 1.00 97.75 87 ARG A N 1
ATOM 699 C CA . ARG A 1 87 ? -2.016 7.267 -2.222 1.00 97.75 87 ARG A CA 1
ATOM 700 C C . ARG A 1 87 ? -1.769 8.190 -1.030 1.00 97.75 87 ARG A C 1
ATOM 702 O O . ARG A 1 87 ? -2.347 8.007 0.040 1.00 97.75 87 ARG A O 1
ATOM 709 N N . VAL A 1 88 ? -0.935 9.198 -1.238 1.00 96.56 88 VAL A N 1
ATOM 710 C CA . VAL A 1 88 ? -0.647 10.291 -0.295 1.00 96.56 88 VAL A CA 1
ATOM 711 C C . VAL A 1 88 ? -1.115 11.619 -0.912 1.00 96.56 88 VAL A C 1
ATOM 713 O O . VAL A 1 88 ? -1.415 11.633 -2.112 1.00 96.56 88 VAL A O 1
ATOM 716 N N . PRO A 1 89 ? -1.224 12.725 -0.150 1.00 95.56 89 PRO A N 1
ATOM 717 C CA . PRO A 1 89 ? -1.752 13.985 -0.681 1.00 95.56 89 PRO A CA 1
ATOM 718 C C . PRO A 1 89 ? -1.064 14.445 -1.980 1.00 95.56 89 PRO A C 1
ATOM 720 O O . PRO A 1 89 ? -1.730 14.839 -2.936 1.00 95.56 89 PRO A O 1
ATOM 723 N N . GLU A 1 90 ? 0.258 14.297 -2.070 1.00 94.62 90 GLU A N 1
ATOM 724 C CA . GLU A 1 90 ? 1.077 14.800 -3.178 1.00 94.62 90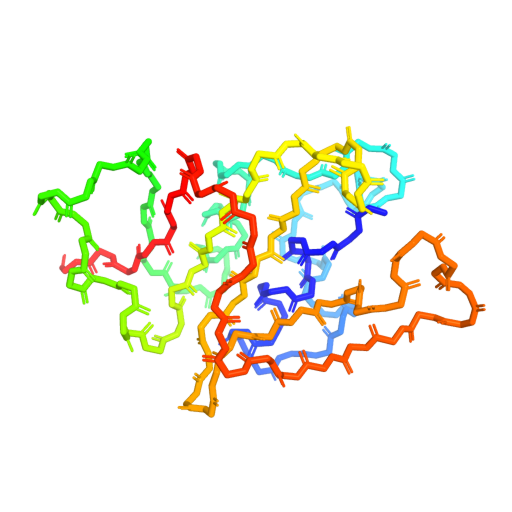 GLU A CA 1
ATOM 725 C C . GLU A 1 90 ? 1.190 13.827 -4.367 1.00 94.62 90 GLU A C 1
ATOM 727 O O . GLU A 1 90 ? 1.746 14.180 -5.412 1.00 94.62 90 GLU A O 1
ATOM 732 N N . GLY A 1 91 ? 0.697 12.588 -4.251 1.00 96.06 91 GLY A N 1
ATOM 733 C CA . GLY A 1 91 ? 0.972 11.568 -5.263 1.00 96.06 91 GLY A CA 1
ATOM 734 C C . GLY A 1 91 ? 0.788 10.129 -4.796 1.00 96.06 91 GLY A C 1
ATOM 735 O O . GLY A 1 91 ? -0.043 9.816 -3.948 1.00 96.06 91 GLY A O 1
ATOM 736 N N . TRP A 1 92 ? 1.555 9.239 -5.406 1.00 97.38 92 TRP A N 1
ATOM 737 C CA . TRP A 1 92 ? 1.670 7.834 -5.050 1.00 97.38 92 TRP A CA 1
ATOM 738 C C . TRP A 1 92 ? 3.034 7.608 -4.413 1.00 97.38 92 TRP A C 1
ATOM 740 O O . TRP A 1 92 ? 4.063 7.791 -5.060 1.00 97.38 92 TRP A O 1
ATOM 750 N N . MET A 1 93 ? 3.048 7.237 -3.139 1.00 96.38 93 MET A N 1
ATOM 751 C CA . MET A 1 93 ? 4.257 6.820 -2.450 1.00 96.38 93 MET A CA 1
ATOM 752 C C . MET A 1 93 ? 4.685 5.453 -2.984 1.00 96.38 93 MET A C 1
ATOM 754 O O . MET A 1 93 ? 3.973 4.457 -2.834 1.00 96.38 93 MET A O 1
ATOM 758 N N . ASN A 1 94 ? 5.871 5.428 -3.579 1.00 95.00 94 ASN A N 1
ATOM 759 C CA . ASN A 1 94 ? 6.556 4.245 -4.062 1.00 95.00 94 ASN A CA 1
ATOM 760 C C . ASN A 1 94 ? 7.721 3.949 -3.123 1.00 95.00 94 ASN A C 1
ATOM 762 O O . ASN A 1 94 ? 8.637 4.763 -2.991 1.00 95.00 94 ASN A O 1
ATOM 766 N N . SER A 1 95 ? 7.683 2.798 -2.452 1.00 90.56 95 SER A N 1
ATOM 767 C CA . SER A 1 95 ? 8.701 2.446 -1.461 1.00 90.56 95 SER A CA 1
ATOM 768 C C . SER A 1 95 ? 10.010 1.947 -2.078 1.00 90.56 95 SER A C 1
ATOM 770 O O . SER A 1 95 ? 10.968 1.773 -1.331 1.00 90.56 95 SER A O 1
ATOM 772 N N . TRP A 1 96 ? 10.037 1.672 -3.391 1.00 88.44 96 TRP A N 1
ATOM 773 C CA . TRP A 1 96 ? 11.202 1.219 -4.165 1.00 88.44 96 TRP A CA 1
ATOM 774 C C . TRP A 1 96 ? 11.293 1.977 -5.494 1.00 88.44 96 TRP A C 1
ATOM 776 O O . TRP A 1 96 ? 11.207 1.388 -6.578 1.00 88.44 96 TRP A O 1
ATOM 786 N N . VAL A 1 97 ? 11.464 3.297 -5.427 1.00 86.88 97 VAL A N 1
ATOM 787 C CA . VAL A 1 97 ? 11.550 4.126 -6.642 1.00 86.88 97 VAL A CA 1
ATOM 788 C C . VAL A 1 97 ? 12.792 3.796 -7.479 1.00 86.88 97 VAL A C 1
ATOM 790 O O . VAL A 1 97 ? 12.787 3.963 -8.693 1.00 86.88 97 VAL A O 1
ATOM 793 N N . ASN A 1 98 ? 13.846 3.279 -6.845 1.00 85.88 98 ASN A N 1
ATOM 794 C CA . ASN A 1 98 ? 15.095 2.881 -7.488 1.00 85.88 98 ASN A CA 1
ATOM 795 C C . ASN A 1 98 ? 15.142 1.401 -7.911 1.00 85.88 98 ASN A C 1
ATOM 797 O O . ASN A 1 98 ? 16.209 0.891 -8.251 1.00 85.88 98 ASN A O 1
ATOM 801 N N . CYS A 1 99 ? 14.009 0.692 -7.905 1.00 81.75 99 CYS A N 1
ATOM 802 C CA . CYS A 1 99 ? 13.921 -0.678 -8.415 1.00 81.75 99 CYS A CA 1
ATOM 803 C C . CYS A 1 99 ? 14.282 -0.721 -9.918 1.00 81.75 99 CYS A C 1
ATOM 805 O O . CYS A 1 99 ? 13.819 0.142 -10.664 1.00 81.75 99 CYS A O 1
ATOM 807 N N . PRO A 1 100 ? 15.111 -1.679 -10.390 1.00 78.56 100 PRO A N 1
ATOM 808 C CA . PRO A 1 100 ? 15.600 -2.882 -9.698 1.00 78.56 100 PRO A CA 1
ATOM 809 C C . PRO A 1 100 ? 16.879 -2.704 -8.858 1.00 78.56 100 PRO A C 1
ATOM 811 O O . PRO A 1 100 ? 17.263 -3.619 -8.133 1.00 78.56 100 PRO A O 1
ATOM 814 N N . ARG A 1 101 ? 17.543 -1.542 -8.899 1.00 83.94 101 ARG A N 1
ATOM 815 C CA . ARG A 1 101 ? 18.753 -1.251 -8.104 1.00 83.94 101 ARG A CA 1
ATOM 816 C C . ARG A 1 101 ? 18.387 -0.770 -6.697 1.00 83.94 101 ARG A C 1
ATOM 818 O O . ARG A 1 101 ? 18.633 0.373 -6.333 1.00 83.94 101 ARG A O 1
ATOM 825 N N . ILE A 1 102 ? 17.797 -1.663 -5.907 1.00 78.00 102 ILE A N 1
ATOM 826 C CA . ILE A 1 102 ? 17.150 -1.343 -4.623 1.00 78.00 102 ILE A CA 1
ATOM 827 C C . ILE A 1 102 ? 18.098 -1.061 -3.443 1.00 78.00 102 ILE A C 1
ATOM 829 O O . ILE A 1 102 ? 17.606 -0.847 -2.341 1.00 78.00 102 ILE A O 1
ATOM 833 N N . LEU A 1 103 ? 19.423 -1.103 -3.613 1.00 83.44 103 LEU A N 1
ATOM 834 C CA . LEU A 1 103 ? 20.384 -0.861 -2.527 1.00 83.44 103 LEU A CA 1
ATOM 835 C C . LEU A 1 103 ? 21.183 0.428 -2.790 1.00 83.44 103 LEU A C 1
ATOM 837 O O . LEU A 1 103 ? 21.884 0.486 -3.801 1.00 83.44 103 LEU A O 1
ATOM 841 N N . PRO A 1 104 ? 21.113 1.441 -1.898 1.00 84.06 104 PRO A N 1
ATOM 842 C CA . PRO A 1 104 ? 20.234 1.534 -0.721 1.00 84.06 104 PRO A CA 1
ATOM 843 C C . PRO A 1 104 ? 18.755 1.687 -1.115 1.00 84.06 104 PRO A C 1
ATOM 845 O O . PRO A 1 104 ? 18.458 2.190 -2.192 1.00 84.06 104 PRO A O 1
ATOM 848 N N . VAL A 1 105 ? 17.817 1.282 -0.252 1.00 84.75 105 VAL A N 1
ATOM 849 C CA . VAL A 1 105 ? 16.375 1.409 -0.546 1.00 84.75 105 VAL A CA 1
ATOM 850 C C . VAL A 1 105 ? 15.982 2.883 -0.588 1.00 84.75 105 VAL A C 1
ATOM 852 O O . VAL A 1 105 ? 16.246 3.611 0.367 1.00 84.75 105 VAL A O 1
ATOM 855 N N . GLN A 1 106 ? 15.322 3.311 -1.667 1.00 88.56 106 GLN A N 1
ATOM 856 C CA . GLN A 1 106 ? 14.811 4.674 -1.807 1.00 88.56 106 GLN A CA 1
ATOM 857 C C . GLN A 1 106 ? 13.296 4.677 -1.994 1.00 88.56 106 GLN A C 1
ATOM 859 O O . GLN A 1 106 ? 12.747 3.926 -2.805 1.00 88.56 106 GLN A O 1
ATOM 864 N N . ALA A 1 107 ? 12.634 5.572 -1.265 1.00 90.81 107 ALA A N 1
ATOM 865 C CA . ALA A 1 107 ? 11.219 5.858 -1.420 1.00 90.81 107 ALA A CA 1
ATOM 866 C C . ALA A 1 107 ? 11.029 7.263 -2.001 1.00 90.81 107 ALA A C 1
ATOM 868 O O . ALA A 1 107 ? 11.786 8.177 -1.677 1.00 90.81 107 ALA A O 1
ATOM 869 N N . ALA A 1 108 ? 10.012 7.438 -2.839 1.00 94.00 108 ALA A N 1
ATOM 870 C CA . ALA A 1 108 ? 9.639 8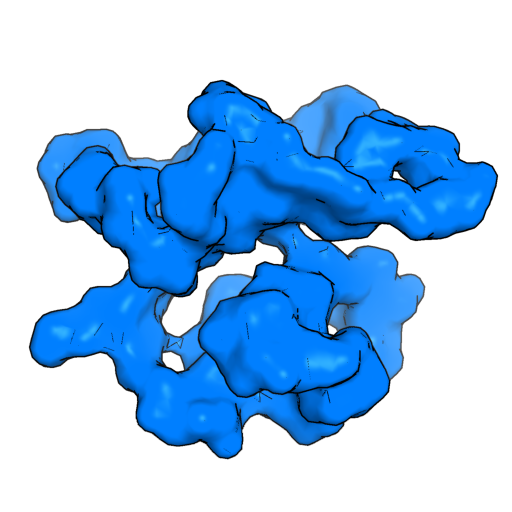.743 -3.375 1.00 94.00 108 ALA A CA 1
ATOM 871 C C . ALA A 1 108 ? 8.134 8.829 -3.627 1.00 94.00 108 ALA A C 1
ATOM 873 O O . ALA A 1 108 ? 7.450 7.815 -3.775 1.00 94.00 108 ALA A O 1
ATOM 874 N N . VAL A 1 109 ? 7.628 10.058 -3.718 1.00 95.56 109 VAL A N 1
ATOM 875 C CA . VAL A 1 109 ? 6.254 10.326 -4.142 1.00 95.56 109 VAL A CA 1
ATOM 876 C C . VAL A 1 109 ? 6.236 10.627 -5.637 1.00 95.56 109 VAL A C 1
ATOM 878 O O . VAL A 1 109 ? 6.908 11.541 -6.112 1.00 95.56 109 VAL A O 1
ATOM 881 N N . GLN A 1 110 ? 5.453 9.859 -6.388 1.00 94.06 110 GLN A N 1
ATOM 882 C CA . GLN A 1 110 ? 5.284 10.011 -7.829 1.00 94.06 110 GLN A CA 1
ATOM 883 C C . GLN A 1 110 ? 3.916 10.631 -8.127 1.00 94.06 110 GLN A C 1
ATOM 885 O O . GLN A 1 110 ? 2.884 10.125 -7.692 1.00 94.06 110 GLN A O 1
ATOM 890 N N . ARG A 1 111 ? 3.880 11.728 -8.897 1.00 90.44 111 ARG A N 1
ATOM 891 C CA . ARG A 1 111 ? 2.616 12.417 -9.234 1.00 90.44 111 ARG A CA 1
ATOM 892 C C . ARG A 1 111 ? 1.657 11.537 -10.037 1.00 90.44 111 ARG A C 1
ATOM 894 O O . ARG A 1 111 ? 0.445 11.638 -9.883 1.00 90.44 111 ARG A O 1
ATOM 901 N N . LYS A 1 112 ? 2.205 10.686 -10.906 1.00 88.88 112 LYS A N 1
ATOM 902 C CA . LYS A 1 112 ? 1.446 9.745 -11.732 1.00 88.88 112 LYS A CA 1
ATOM 903 C C . LYS A 1 112 ? 1.564 8.342 -11.155 1.00 88.88 112 LYS A C 1
ATOM 905 O O . LYS A 1 112 ? 2.630 7.951 -10.684 1.00 88.88 112 LYS A O 1
ATOM 910 N N . ARG A 1 113 ? 0.467 7.590 -11.237 1.00 85.69 113 ARG A N 1
ATOM 911 C CA . ARG A 1 113 ? 0.470 6.150 -10.982 1.00 85.69 113 ARG A CA 1
ATOM 912 C C . ARG A 1 113 ? 1.332 5.460 -12.038 1.00 85.69 113 ARG A 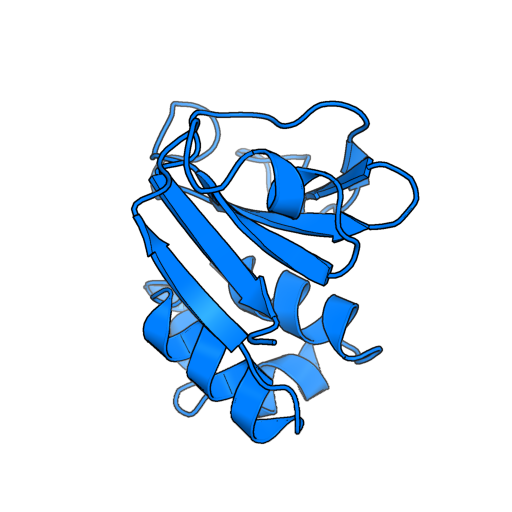C 1
ATOM 914 O O . ARG A 1 113 ? 1.233 5.790 -13.218 1.00 85.69 113 ARG A O 1
ATOM 921 N N . ILE A 1 114 ? 2.136 4.501 -11.601 1.00 90.50 114 ILE A N 1
ATOM 922 C CA . ILE A 1 114 ? 2.925 3.622 -12.466 1.00 90.50 114 ILE A CA 1
ATOM 923 C C . ILE A 1 114 ? 2.274 2.238 -12.538 1.00 90.50 114 ILE A C 1
ATOM 925 O O . ILE A 1 114 ? 1.539 1.868 -11.625 1.00 90.50 114 ILE A O 1
ATOM 929 N N . GLY A 1 115 ? 2.559 1.484 -13.601 1.00 91.69 115 GLY A N 1
ATOM 930 C CA . GLY A 1 115 ? 2.071 0.114 -13.777 1.00 91.69 115 GLY A CA 1
ATOM 931 C C . GLY A 1 115 ? 0.556 -0.010 -13.994 1.00 91.69 115 GLY A C 1
ATOM 932 O O . GLY A 1 115 ? -0.213 0.950 -13.878 1.00 91.69 115 GLY A O 1
ATOM 933 N N . LYS A 1 116 ? 0.121 -1.230 -14.322 1.00 95.00 116 LYS A N 1
ATOM 934 C CA . LYS A 1 116 ? -1.297 -1.595 -14.410 1.00 95.00 116 LYS A CA 1
ATOM 935 C C . LYS A 1 116 ? -1.784 -2.028 -13.031 1.00 95.00 116 LYS A C 1
ATOM 937 O O . LYS A 1 116 ? -1.179 -2.895 -12.419 1.00 95.00 116 LYS A O 1
ATOM 942 N N . THR A 1 117 ? -2.861 -1.426 -12.532 1.00 96.62 117 THR A N 1
ATOM 943 C CA . THR A 1 117 ? -3.453 -1.812 -11.243 1.00 96.62 117 THR A CA 1
ATOM 944 C C . THR A 1 117 ? -4.262 -3.096 -11.387 1.00 96.62 117 THR A C 1
ATOM 946 O O . THR A 1 117 ? -5.177 -3.137 -12.206 1.00 96.62 117 THR A O 1
ATOM 949 N N . SER A 1 118 ? -3.96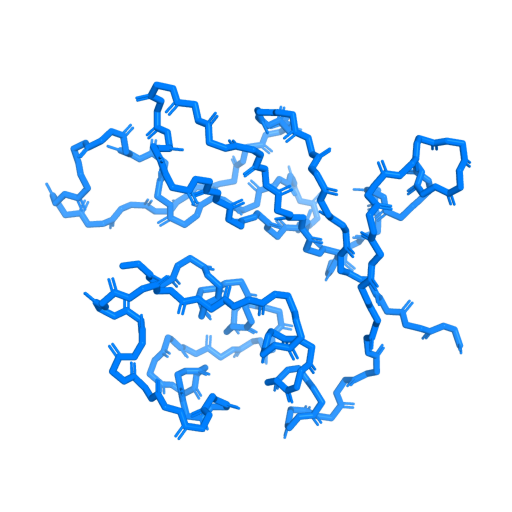0 -4.096 -10.562 1.00 96.88 118 SER A N 1
ATOM 950 C CA . SER A 1 118 ? -4.698 -5.367 -10.492 1.00 96.88 118 SER A CA 1
ATOM 951 C C . SER A 1 118 ? -5.598 -5.451 -9.269 1.00 96.88 118 SER A C 1
ATOM 953 O O . SER A 1 118 ? -6.683 -6.013 -9.357 1.00 96.88 118 SER A O 1
ATOM 955 N N . PHE A 1 119 ? -5.179 -4.875 -8.139 1.00 98.25 119 PHE A N 1
ATOM 956 C CA . PHE A 1 119 ? -5.995 -4.813 -6.925 1.00 98.25 119 PHE A CA 1
ATOM 957 C C . PHE A 1 119 ? -5.978 -3.419 -6.322 1.00 98.25 119 PHE A C 1
ATOM 959 O O . PHE A 1 119 ? -4.984 -2.690 -6.399 1.00 98.25 119 PHE A O 1
ATOM 966 N N . ILE A 1 120 ? -7.079 -3.078 -5.668 1.00 98.38 120 ILE A N 1
ATOM 967 C CA . ILE A 1 120 ? -7.219 -1.871 -4.866 1.00 98.38 120 ILE A CA 1
ATOM 968 C C . ILE A 1 120 ? -7.567 -2.256 -3.431 1.00 98.38 120 ILE A C 1
ATOM 970 O O . ILE A 1 120 ? -8.340 -3.176 -3.193 1.00 98.38 120 ILE A O 1
ATOM 974 N N . ILE A 1 121 ? -6.970 -1.553 -2.477 1.00 98.44 121 ILE A N 1
ATOM 975 C CA . ILE A 1 121 ? -7.172 -1.691 -1.039 1.00 98.44 121 ILE A CA 1
ATOM 976 C C . ILE A 1 121 ? -7.591 -0.315 -0.524 1.00 98.44 121 ILE A C 1
ATOM 978 O O . ILE A 1 121 ? -6.822 0.645 -0.588 1.00 98.44 121 ILE A O 1
ATOM 982 N N . TYR A 1 122 ? -8.815 -0.197 -0.033 1.00 97.81 122 TYR A N 1
ATOM 983 C CA . TYR A 1 122 ? -9.421 1.089 0.303 1.00 97.81 122 TYR A CA 1
ATOM 984 C C . TYR A 1 122 ? -10.272 0.983 1.565 1.00 97.81 122 TYR A C 1
ATOM 986 O O . TYR A 1 122 ? -10.685 -0.110 1.965 1.00 97.81 122 TYR A O 1
ATOM 994 N N . GLU A 1 123 ? -10.483 2.121 2.223 1.00 95.25 123 GLU A N 1
ATOM 995 C CA . GLU A 1 123 ? -11.306 2.181 3.429 1.00 95.25 123 GLU A CA 1
ATOM 996 C C . GLU A 1 123 ? -12.748 1.805 3.110 1.00 95.25 123 GLU A C 1
ATOM 998 O O . GLU A 1 123 ? -13.335 2.328 2.160 1.00 95.25 123 GLU A O 1
ATOM 1003 N N . ALA A 1 124 ? -13.299 0.898 3.913 1.00 88.62 124 ALA A N 1
ATOM 1004 C CA . ALA A 1 124 ? -14.722 0.606 3.892 1.00 88.62 124 ALA A CA 1
ATOM 1005 C C . ALA A 1 124 ? -15.483 1.806 4.477 1.00 88.62 124 ALA A C 1
ATOM 1007 O O . ALA A 1 124 ? -15.024 2.408 5.453 1.00 88.62 124 ALA A O 1
ATOM 1008 N N . GLU A 1 125 ? -16.602 2.160 3.846 1.00 72.12 125 GLU A N 1
ATOM 1009 C CA . GLU A 1 125 ? -17.569 3.133 4.375 1.00 72.12 125 GLU A CA 1
ATOM 1010 C C . GLU A 1 125 ? -18.303 2.570 5.601 1.00 72.12 125 GLU A C 1
ATOM 1012 O O . GLU A 1 125 ? -18.501 1.331 5.665 1.00 72.12 125 GLU A O 1
#

Mean predicted aligned error: 3.29 Å

Foldseek 3Di:
DCLLLVLQCVLLVHDSVVSLVLAPDSCCNVPPYDDLVRSQSSNVSSVFAKDKDFDDCVVPVVQLQPFSKKFWADADPQRNNTGIWGRHNQATKGQAPVGPVCVVTDIDGDNDDDHHTGMMMGGDD

Secondary structure (DSSP, 8-state):
--HHHHHHHHHTT--HHHHHTTSS-TTHHHHT---HHHHHHHHHHTT--EEEEE--HHHHGGGGGSTT-EEEEPP-SS-TT-EEEEEETTEEEETTTTTTS-SS---EEESSPPS-EEEEEEE--

pLDDT: mean 93.53, std 5.24, range [70.69, 98.44]